Protein AF-A0A151K302-F1 (afdb_monomer_lite)

Organism: NCBI:txid471704

Foldseek 3Di:
DDDPDDPPDPPDDQDPVLVVQLVVLCVVCVVLCVPPDDDPVSVVSVVVSVVVSVVSSCPPPVNVPPPPDDD

Sequence (71 aa):
MSCKEKPASKNKHYTLIERKVFLQILDKYKNILEIKKSNATTLKDKDVAWSEICEEYNQSSLICQEVKTII

pLDDT: mean 77.21, std 17.91, range [41.84, 94.56]

Structure (mmCIF, N/CA/C/O backbone):
data_AF-A0A151K302-F1
#
_entry.id   AF-A0A151K302-F1
#
loop_
_atom_site.group_PDB
_atom_site.id
_atom_site.type_symbol
_atom_site.label_atom_id
_atom_site.label_alt_id
_atom_site.label_comp_id
_atom_site.label_asym_id
_atom_site.label_entity_id
_atom_site.label_seq_id
_atom_site.pdbx_PDB_ins_code
_atom_site.Cartn_x
_atom_site.Cartn_y
_atom_site.Cartn_z
_atom_site.occupancy
_atom_site.B_iso_or_equiv
_atom_site.auth_seq_id
_atom_site.auth_comp_id
_atom_site.auth_asym_id
_atom_site.auth_atom_id
_atom_site.pdbx_PDB_model_num
ATOM 1 N N . MET A 1 1 ? 28.160 17.080 13.541 1.00 42.03 1 MET A N 1
ATOM 2 C CA . MET A 1 1 ? 26.96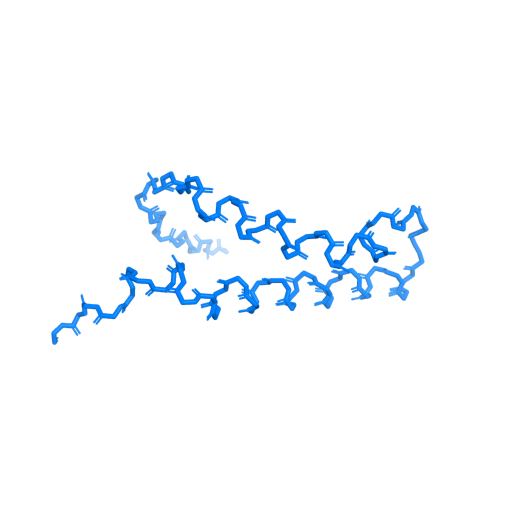4 16.520 12.875 1.00 42.03 1 MET A CA 1
ATOM 3 C C . MET A 1 1 ? 26.057 15.975 13.966 1.00 42.03 1 MET A C 1
ATOM 5 O O . MET A 1 1 ? 26.421 14.992 14.592 1.00 42.03 1 MET A O 1
ATOM 9 N N . SER A 1 2 ? 24.974 16.679 14.301 1.00 47.47 2 SER A N 1
ATOM 10 C CA . SER A 1 2 ? 24.054 16.268 15.370 1.00 47.47 2 SER A CA 1
ATOM 11 C C . SER A 1 2 ? 22.941 15.431 14.749 1.00 47.47 2 SER A C 1
ATOM 13 O O . SER A 1 2 ? 22.075 15.961 14.054 1.00 47.47 2 SER A O 1
ATOM 15 N N . CYS A 1 3 ? 23.002 14.116 14.943 1.00 46.53 3 CYS A N 1
ATOM 16 C CA . CYS A 1 3 ? 21.899 13.226 14.614 1.00 46.53 3 CYS A CA 1
ATOM 17 C C . CYS A 1 3 ? 20.790 13.488 15.637 1.00 46.53 3 CYS A C 1
ATOM 19 O O . CYS A 1 3 ? 20.897 13.073 16.787 1.00 46.53 3 CYS A O 1
ATOM 21 N N . LYS A 1 4 ? 19.752 14.234 15.249 1.00 48.28 4 LYS A N 1
ATOM 22 C CA . LYS A 1 4 ? 18.556 14.378 16.080 1.00 48.28 4 LYS A CA 1
ATOM 23 C C . LYS A 1 4 ? 17.809 13.049 16.090 1.00 48.28 4 LYS A C 1
ATOM 25 O O . LYS A 1 4 ? 17.138 12.703 15.120 1.00 48.28 4 LYS A O 1
ATOM 30 N N . GLU A 1 5 ? 17.941 12.315 17.186 1.00 49.47 5 GLU A N 1
ATOM 31 C CA . GLU A 1 5 ? 17.095 11.171 17.506 1.00 49.47 5 GLU A CA 1
ATOM 32 C C . GLU A 1 5 ? 15.639 11.654 17.596 1.00 49.47 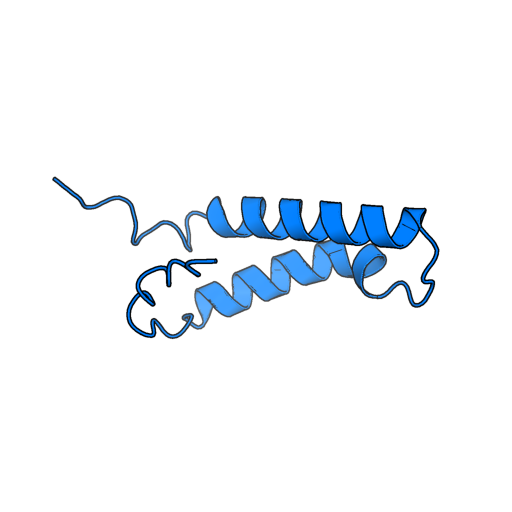5 GLU A C 1
ATOM 34 O O . GLU A 1 5 ? 15.280 12.467 18.450 1.00 49.47 5 GLU A O 1
ATOM 39 N N . LYS A 1 6 ? 14.793 11.200 16.663 1.00 53.84 6 LYS A N 1
ATOM 40 C CA . LYS A 1 6 ? 13.338 11.338 16.795 1.00 53.84 6 LYS A CA 1
ATOM 41 C C . LYS A 1 6 ? 12.917 10.513 18.018 1.00 53.84 6 LYS A C 1
ATOM 43 O O . LYS A 1 6 ? 13.379 9.378 18.131 1.00 53.84 6 LYS A O 1
ATOM 48 N N . PRO A 1 7 ? 12.055 11.027 18.914 1.00 44.81 7 PRO A N 1
ATOM 49 C CA . PRO A 1 7 ? 11.607 10.258 20.066 1.00 44.81 7 PRO A CA 1
ATOM 50 C C . PRO A 1 7 ? 10.942 8.973 19.569 1.00 44.81 7 PRO A C 1
ATOM 52 O O . PRO A 1 7 ? 9.937 9.020 18.853 1.00 44.81 7 PRO A O 1
ATOM 55 N N . ALA A 1 8 ? 11.541 7.832 19.915 1.00 50.34 8 ALA A N 1
ATOM 56 C CA . ALA A 1 8 ? 10.994 6.517 19.640 1.00 50.34 8 ALA A CA 1
ATOM 57 C C . ALA A 1 8 ? 9.600 6.459 20.268 1.00 50.34 8 ALA A C 1
ATOM 59 O O . ALA A 1 8 ? 9.432 6.438 21.489 1.00 50.34 8 ALA A O 1
ATOM 60 N N . SER A 1 9 ? 8.585 6.530 19.411 1.00 55.16 9 SER A N 1
ATOM 61 C CA . SER A 1 9 ? 7.199 6.412 19.826 1.00 55.16 9 SER A CA 1
ATOM 62 C C . SER A 1 9 ? 7.044 5.022 20.432 1.00 55.16 9 SER A C 1
ATOM 64 O O . SER A 1 9 ? 7.254 4.033 19.738 1.00 55.16 9 SER A O 1
ATOM 66 N N . LYS A 1 10 ? 6.788 4.993 21.747 1.00 55.12 10 LYS A N 1
ATOM 67 C CA . LYS A 1 10 ? 6.481 3.843 22.616 1.00 55.12 10 LYS A CA 1
ATOM 68 C C . LYS A 1 10 ? 6.099 2.614 21.787 1.00 55.12 10 LYS A C 1
ATOM 70 O O . LYS A 1 10 ? 5.119 2.719 21.063 1.00 55.12 10 LYS A O 1
ATOM 75 N N . ASN A 1 11 ? 6.848 1.510 21.892 1.00 54.38 11 ASN A N 1
ATOM 76 C CA . ASN A 1 11 ? 6.668 0.256 21.140 1.00 54.38 11 ASN A CA 1
ATOM 77 C C . ASN A 1 11 ? 5.195 -0.199 21.076 1.00 54.38 11 ASN A C 1
ATOM 79 O O . ASN A 1 11 ? 4.744 -1.021 21.877 1.00 54.38 11 ASN A O 1
ATOM 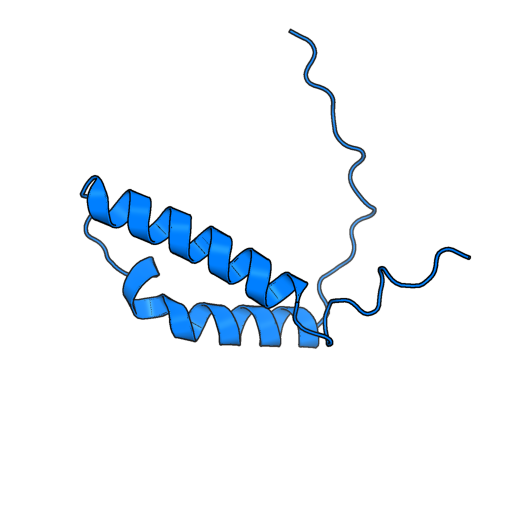83 N N . LYS A 1 12 ? 4.434 0.341 20.122 1.00 66.06 12 LYS A N 1
ATOM 84 C CA . LYS A 1 12 ? 3.091 -0.114 19.792 1.00 66.06 12 LYS A CA 1
ATOM 85 C C . LYS A 1 12 ? 3.287 -1.338 18.922 1.00 66.06 12 LYS A C 1
ATOM 87 O O . LYS A 1 12 ? 3.873 -1.265 17.844 1.00 66.06 12 LYS A O 1
ATOM 92 N N . HIS A 1 13 ? 2.873 -2.485 19.440 1.00 77.50 13 HIS A N 1
ATOM 93 C CA . HIS A 1 13 ? 2.831 -3.690 18.634 1.00 77.50 13 HIS A CA 1
ATOM 94 C C . HIS A 1 13 ? 1.725 -3.507 17.603 1.00 77.50 13 HIS A C 1
ATOM 96 O O . HIS A 1 13 ? 0.585 -3.257 17.988 1.00 77.50 13 HIS A O 1
ATOM 102 N N . TYR A 1 14 ? 2.054 -3.671 16.321 1.00 81.56 14 TYR A N 1
ATOM 103 C CA . TYR A 1 14 ? 1.036 -3.719 15.280 1.00 81.56 14 TYR A CA 1
ATOM 104 C C . TYR A 1 14 ? 0.012 -4.807 15.616 1.00 81.56 14 TYR A C 1
ATOM 106 O O . TYR A 1 14 ? 0.356 -5.973 15.863 1.00 81.56 14 TYR A O 1
ATOM 114 N N . THR A 1 15 ? -1.254 -4.423 15.632 1.00 86.69 15 THR A N 1
ATOM 115 C CA . THR A 1 15 ? -2.395 -5.305 15.839 1.00 86.69 15 THR A CA 1
ATOM 116 C C . THR A 1 15 ? -2.489 -6.348 14.722 1.00 86.69 15 THR A C 1
ATOM 118 O O . THR A 1 15 ? -1.835 -6.287 13.676 1.00 86.69 15 THR A O 1
ATOM 121 N N . LEU A 1 16 ? -3.304 -7.383 14.934 1.00 86.50 16 LEU A N 1
ATOM 122 C CA . LEU A 1 16 ? -3.568 -8.377 13.887 1.00 86.50 16 LEU A CA 1
ATOM 123 C C . LEU A 1 16 ? -4.233 -7.749 12.653 1.00 86.50 16 LEU A C 1
ATOM 125 O O . LEU A 1 16 ? -3.943 -8.170 11.537 1.00 86.50 16 LEU A O 1
ATOM 129 N N . ILE A 1 17 ? -5.081 -6.736 12.853 1.00 87.31 17 ILE A N 1
ATOM 130 C CA . ILE A 1 17 ? -5.767 -6.026 11.769 1.00 87.31 17 ILE A CA 1
ATOM 131 C C . ILE A 1 17 ? -4.759 -5.202 10.973 1.00 87.31 17 ILE A C 1
ATOM 133 O O . ILE A 1 17 ? -4.712 -5.338 9.755 1.00 87.31 17 ILE A O 1
ATOM 137 N N . GLU A 1 18 ? -3.900 -4.443 11.654 1.00 85.19 18 GLU A N 1
ATOM 138 C CA . GLU A 1 18 ? -2.811 -3.684 11.030 1.00 85.19 18 GLU A CA 1
ATOM 139 C C . GLU A 1 18 ? -1.919 -4.569 10.160 1.00 85.19 18 GLU A C 1
ATOM 141 O O . GLU A 1 18 ? -1.726 -4.305 8.975 1.00 85.19 18 GLU A O 1
ATOM 146 N N . ARG A 1 19 ? -1.464 -5.701 10.706 1.00 89.00 19 ARG A N 1
ATOM 147 C CA . ARG A 1 19 ? -0.664 -6.670 9.944 1.00 89.00 19 ARG A CA 1
ATOM 148 C C . ARG A 1 19 ? -1.420 -7.241 8.749 1.00 89.00 19 ARG A C 1
ATOM 150 O O . ARG A 1 19 ? -0.838 -7.387 7.680 1.00 89.00 19 ARG A O 1
ATOM 157 N N . LYS A 1 20 ? -2.708 -7.557 8.905 1.00 90.81 20 LYS A N 1
ATOM 158 C CA . LYS A 1 20 ? -3.532 -8.092 7.813 1.00 90.81 20 LYS A CA 1
ATOM 159 C C . LYS A 1 20 ? -3.709 -7.070 6.691 1.00 90.81 20 LYS A C 1
ATOM 161 O O . LYS A 1 20 ? -3.564 -7.438 5.531 1.00 90.81 20 LYS A O 1
ATOM 166 N N . VAL A 1 21 ? -3.9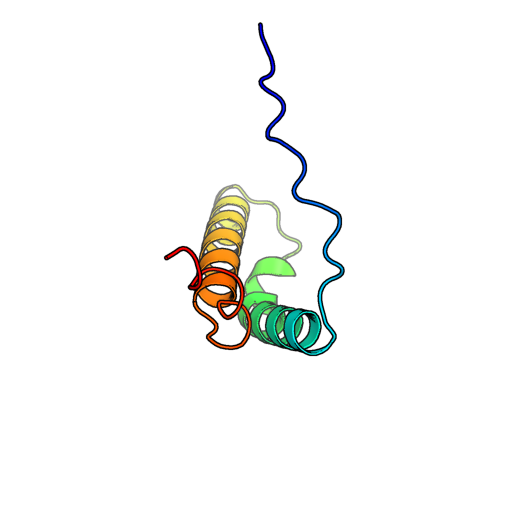83 -5.811 7.029 1.00 90.56 21 VAL A N 1
ATOM 167 C CA . VAL A 1 21 ? -4.090 -4.707 6.063 1.00 90.56 21 VAL A CA 1
ATOM 168 C C . VAL A 1 21 ? -2.762 -4.514 5.339 1.00 90.56 21 VAL A C 1
ATOM 170 O O . VAL A 1 21 ? -2.740 -4.487 4.114 1.00 90.56 21 VAL A O 1
ATOM 173 N N . PHE A 1 22 ? -1.648 -4.476 6.072 1.00 91.44 22 PHE A N 1
ATOM 174 C CA . PHE A 1 22 ? -0.320 -4.355 5.476 1.00 91.44 22 PHE A CA 1
ATOM 175 C C . PHE A 1 22 ? -0.019 -5.484 4.481 1.00 91.44 22 PHE A C 1
ATOM 177 O O . PHE A 1 22 ? 0.408 -5.220 3.361 1.00 91.44 22 PHE A O 1
ATOM 184 N N . LEU A 1 23 ? -0.304 -6.740 4.844 1.00 93.12 23 LEU A N 1
ATOM 185 C CA . LEU A 1 23 ? -0.107 -7.886 3.950 1.00 93.12 23 LEU A CA 1
ATOM 186 C C . LEU A 1 23 ? -1.008 -7.832 2.708 1.00 93.12 23 LEU A C 1
ATOM 188 O O . LEU A 1 23 ? -0.562 -8.194 1.624 1.00 93.12 23 LEU A O 1
ATOM 192 N N . GLN A 1 24 ? -2.252 -7.364 2.843 1.00 93.00 24 GLN A N 1
ATOM 193 C CA . GLN A 1 24 ? -3.155 -7.184 1.700 1.00 93.00 24 GLN A CA 1
ATOM 194 C C . GLN A 1 24 ? -2.661 -6.106 0.737 1.00 93.00 24 GLN A C 1
ATOM 196 O O . GLN A 1 24 ? -2.771 -6.278 -0.473 1.00 93.00 24 GLN A O 1
ATOM 201 N N . ILE A 1 25 ? -2.117 -5.007 1.262 1.00 93.12 25 ILE A N 1
ATOM 202 C CA . ILE A 1 25 ? -1.515 -3.951 0.446 1.00 93.12 25 ILE A CA 1
ATOM 203 C C . ILE A 1 25 ? -0.273 -4.511 -0.254 1.00 93.12 25 ILE A C 1
ATOM 205 O O . ILE A 1 25 ? -0.170 -4.407 -1.470 1.00 93.12 25 ILE A O 1
ATOM 209 N N . LEU A 1 26 ? 0.619 -5.195 0.472 1.00 92.88 26 LEU A N 1
ATOM 210 C CA . LEU A 1 26 ? 1.818 -5.813 -0.107 1.00 92.88 26 LEU A CA 1
ATOM 211 C C . LEU A 1 26 ? 1.512 -6.764 -1.268 1.00 92.88 26 LEU A C 1
ATOM 213 O O . LEU A 1 26 ? 2.236 -6.752 -2.262 1.00 92.88 26 LEU A O 1
ATOM 217 N N . ASP A 1 27 ? 0.449 -7.562 -1.165 1.00 93.44 27 ASP A N 1
ATOM 218 C CA . ASP A 1 27 ? 0.067 -8.506 -2.220 1.00 93.44 27 ASP A CA 1
ATOM 219 C C . ASP A 1 27 ? -0.258 -7.795 -3.549 1.00 93.44 27 ASP A C 1
ATOM 221 O O . ASP A 1 27 ? 0.112 -8.284 -4.61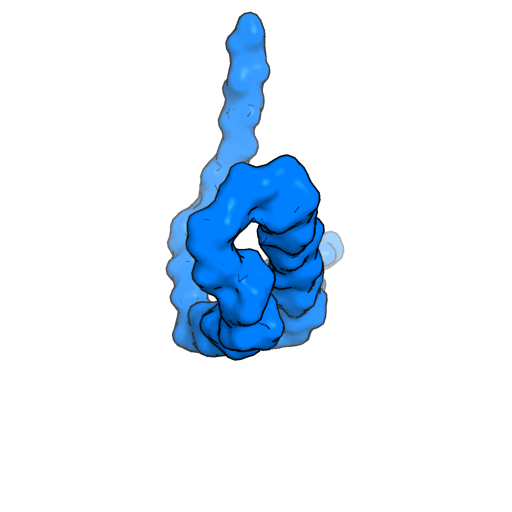6 1.00 93.44 27 ASP A O 1
ATOM 225 N N . LYS A 1 28 ? -0.821 -6.576 -3.504 1.00 92.75 28 LYS A N 1
ATOM 226 C CA . LYS A 1 28 ? -1.079 -5.754 -4.704 1.00 92.75 28 LYS A CA 1
ATOM 227 C C . LYS A 1 28 ? 0.209 -5.334 -5.418 1.00 92.75 28 LYS A C 1
ATOM 229 O O . LYS A 1 28 ? 0.259 -5.325 -6.647 1.00 92.75 28 LYS A O 1
ATOM 234 N N . TYR A 1 29 ? 1.258 -5.018 -4.657 1.00 92.69 29 TYR A N 1
ATOM 235 C CA . TYR A 1 29 ? 2.553 -4.557 -5.180 1.00 92.69 29 TYR A CA 1
ATOM 236 C C . TYR A 1 29 ? 3.564 -5.693 -5.382 1.00 92.69 29 TYR A C 1
ATOM 238 O O . TYR A 1 29 ? 4.699 -5.448 -5.801 1.00 92.69 29 TYR A O 1
ATOM 246 N N . LYS A 1 30 ? 3.172 -6.949 -5.131 1.00 90.44 30 LYS A N 1
ATOM 247 C CA . LYS A 1 30 ? 4.035 -8.135 -5.219 1.00 90.44 30 LYS A CA 1
ATOM 248 C C . LYS A 1 30 ? 4.820 -8.204 -6.527 1.00 90.44 30 LYS A C 1
ATOM 250 O O . LYS A 1 30 ? 6.026 -8.427 -6.512 1.00 90.44 30 LYS A O 1
ATOM 255 N N . ASN A 1 31 ? 4.157 -7.918 -7.647 1.00 88.50 31 ASN A N 1
ATOM 256 C CA . ASN A 1 31 ? 4.764 -7.947 -8.979 1.00 88.50 31 ASN A CA 1
ATOM 257 C C . ASN A 1 31 ? 5.891 -6.928 -9.177 1.00 88.50 31 ASN A C 1
ATOM 259 O O . ASN A 1 31 ? 6.695 -7.122 -10.077 1.00 88.50 31 ASN A O 1
ATOM 263 N N . ILE A 1 32 ? 5.941 -5.863 -8.374 1.00 88.12 32 ILE A N 1
ATOM 264 C CA . ILE A 1 32 ? 6.971 -4.816 -8.415 1.00 88.12 32 ILE A CA 1
ATOM 265 C C . ILE A 1 32 ? 8.065 -5.130 -7.384 1.00 88.12 32 ILE A C 1
ATOM 267 O O . ILE A 1 32 ? 9.261 -5.032 -7.670 1.00 88.12 32 ILE A O 1
ATOM 271 N N . LEU A 1 33 ? 7.671 -5.580 -6.189 1.00 86.88 33 LEU A N 1
ATOM 272 C CA . LEU A 1 33 ? 8.594 -5.880 -5.092 1.00 86.88 33 LEU A CA 1
ATOM 273 C C . LEU A 1 33 ? 9.422 -7.151 -5.334 1.00 86.88 33 LEU A C 1
ATOM 275 O O . LEU A 1 33 ? 10.630 -7.149 -5.070 1.00 86.88 33 LEU A O 1
ATOM 279 N N . GLU A 1 34 ? 8.812 -8.206 -5.881 1.00 87.88 34 GLU A N 1
ATOM 280 C CA . GLU A 1 34 ? 9.460 -9.498 -6.161 1.00 87.88 34 GLU A CA 1
ATOM 281 C C . GLU A 1 34 ? 10.276 -9.507 -7.461 1.00 87.88 34 GLU A C 1
ATOM 283 O O . GLU A 1 34 ? 10.903 -10.515 -7.804 1.00 87.88 34 GLU A O 1
ATOM 288 N N . ILE A 1 35 ? 10.348 -8.380 -8.179 1.00 87.94 35 ILE A N 1
ATOM 289 C CA . ILE A 1 35 ? 11.251 -8.259 -9.323 1.00 87.94 35 ILE A CA 1
ATOM 290 C C . ILE A 1 35 ? 12.689 -8.423 -8.823 1.00 87.94 35 ILE A C 1
ATOM 292 O O . ILE A 1 35 ? 13.239 -7.578 -8.113 1.00 87.94 35 ILE A O 1
ATOM 296 N N . LYS A 1 36 ? 13.311 -9.529 -9.240 1.00 81.50 36 LYS A N 1
ATOM 297 C CA . LYS A 1 36 ? 14.706 -9.886 -8.934 1.00 81.50 36 LYS A CA 1
ATOM 298 C C . LYS A 1 36 ? 15.724 -9.085 -9.760 1.00 81.50 36 LYS A C 1
ATOM 300 O O . LYS A 1 36 ? 16.926 -9.188 -9.535 1.00 81.50 36 LYS A O 1
ATOM 305 N N . LYS A 1 37 ? 15.255 -8.306 -10.742 1.00 81.25 37 LYS A N 1
ATOM 306 C CA . LYS A 1 37 ? 16.087 -7.393 -11.535 1.00 81.25 37 LYS A CA 1
ATOM 307 C C . LYS A 1 37 ? 16.396 -6.132 -10.726 1.00 81.25 37 LYS A C 1
ATOM 309 O O . LYS A 1 37 ? 15.507 -5.547 -10.123 1.00 81.25 37 LYS A O 1
ATOM 314 N N . SER A 1 38 ? 17.644 -5.687 -10.796 1.00 76.06 38 SER A N 1
ATOM 315 C CA . SER A 1 38 ? 18.151 -4.525 -10.054 1.00 76.06 38 SER A CA 1
ATOM 316 C C . SER A 1 38 ? 18.644 -3.437 -11.007 1.00 76.06 38 SER A C 1
ATOM 318 O O . SER A 1 38 ? 19.751 -2.929 -10.863 1.00 76.06 38 SER A O 1
ATOM 320 N N . ASN A 1 39 ? 17.867 -3.128 -12.047 1.00 85.06 39 ASN A N 1
ATOM 321 C CA . ASN A 1 39 ? 18.185 -1.994 -12.915 1.00 85.06 39 ASN A CA 1
ATOM 322 C C . ASN A 1 39 ? 17.712 -0.682 -12.254 1.00 85.06 39 ASN A C 1
ATOM 324 O O . ASN A 1 39 ? 16.833 -0.698 -11.391 1.00 85.06 39 ASN A O 1
ATOM 328 N N . ALA A 1 40 ? 18.309 0.451 -12.637 1.00 85.31 40 ALA A N 1
ATOM 329 C CA . ALA A 1 40 ? 18.037 1.747 -12.007 1.00 85.31 40 ALA A CA 1
ATOM 330 C C . ALA A 1 40 ? 16.550 2.148 -12.060 1.00 85.31 40 ALA A C 1
ATOM 332 O O . ALA A 1 40 ? 16.055 2.772 -11.127 1.00 85.31 40 ALA A O 1
ATOM 333 N N . THR A 1 41 ? 15.838 1.762 -13.121 1.00 86.50 41 THR A N 1
ATOM 334 C CA . THR A 1 41 ? 14.395 1.991 -13.262 1.00 86.50 41 THR A CA 1
ATOM 335 C C . THR A 1 41 ? 13.607 1.149 -12.263 1.00 86.50 41 THR A C 1
ATOM 337 O O . THR A 1 41 ? 12.860 1.701 -11.473 1.00 86.50 41 THR A O 1
ATOM 340 N N . THR A 1 42 ? 13.872 -0.156 -12.181 1.00 87.00 42 THR A N 1
ATOM 341 C CA . THR A 1 42 ? 13.222 -1.061 -11.223 1.00 87.00 42 THR A CA 1
ATOM 342 C C . THR A 1 42 ? 13.472 -0.650 -9.772 1.00 87.00 42 THR A C 1
ATOM 344 O O . THR A 1 42 ? 12.597 -0.824 -8.933 1.00 87.00 42 THR A O 1
ATOM 347 N N . LEU A 1 43 ? 14.638 -0.083 -9.448 1.00 88.81 43 LEU A N 1
ATOM 348 C CA . LEU A 1 43 ? 14.877 0.466 -8.110 1.00 88.81 43 LEU A CA 1
ATOM 349 C C . LEU A 1 43 ? 13.991 1.683 -7.820 1.00 88.81 43 LEU A C 1
ATOM 351 O O . LEU A 1 43 ? 13.437 1.763 -6.728 1.00 88.81 43 LEU A O 1
ATOM 355 N N . LYS A 1 44 ? 13.819 2.589 -8.791 1.00 91.38 44 LYS A N 1
ATOM 356 C CA . LYS A 1 44 ? 12.893 3.725 -8.665 1.00 91.38 44 LYS A CA 1
ATOM 357 C C . LYS A 1 44 ? 11.445 3.259 -8.549 1.00 91.38 44 LYS A C 1
ATOM 359 O O . LYS A 1 44 ? 10.734 3.752 -7.688 1.00 91.38 44 LYS A O 1
ATOM 364 N N . ASP A 1 45 ? 11.037 2.277 -9.346 1.00 90.12 45 ASP A N 1
ATOM 365 C CA . ASP A 1 45 ? 9.679 1.726 -9.295 1.00 90.12 45 ASP A CA 1
ATOM 366 C C . ASP A 1 45 ? 9.387 1.093 -7.927 1.00 90.12 45 ASP A C 1
ATOM 368 O O . ASP A 1 45 ? 8.299 1.251 -7.381 1.00 90.12 45 ASP A O 1
ATOM 372 N N . LYS A 1 46 ? 10.378 0.416 -7.330 1.00 90.62 46 LYS A N 1
ATOM 373 C CA . LYS A 1 46 ? 10.268 -0.137 -5.971 1.00 90.62 46 LYS A CA 1
ATOM 374 C C . LYS A 1 46 ? 10.180 0.958 -4.911 1.00 90.62 46 LYS A C 1
ATOM 376 O O . LYS A 1 46 ? 9.421 0.797 -3.964 1.00 90.62 46 LYS A O 1
ATOM 381 N N . ASP A 1 47 ? 10.934 2.044 -5.058 1.00 92.81 47 ASP A N 1
ATOM 382 C CA . ASP A 1 47 ? 10.878 3.194 -4.146 1.00 92.81 47 ASP A CA 1
ATOM 383 C C . ASP A 1 47 ? 9.503 3.883 -4.192 1.00 92.81 47 ASP A C 1
ATOM 385 O O . ASP A 1 47 ? 8.877 4.099 -3.155 1.00 92.81 47 ASP A O 1
ATOM 389 N N . VAL A 1 48 ? 8.976 4.110 -5.401 1.00 94.25 48 VAL A N 1
ATOM 390 C CA . VAL A 1 48 ? 7.621 4.642 -5.614 1.00 94.25 48 VAL A CA 1
ATOM 391 C C . VAL A 1 48 ? 6.572 3.711 -5.008 1.00 94.25 48 VAL A C 1
ATOM 393 O O . VAL A 1 48 ? 5.742 4.170 -4.227 1.00 94.25 48 VAL A O 1
ATOM 396 N N . ALA A 1 49 ? 6.656 2.403 -5.269 1.00 94.25 49 ALA A N 1
ATOM 397 C CA . ALA A 1 49 ? 5.738 1.425 -4.687 1.00 94.25 49 ALA A CA 1
ATOM 398 C C . ALA A 1 49 ? 5.759 1.455 -3.151 1.00 94.25 49 ALA A C 1
ATOM 400 O O . ALA A 1 49 ? 4.708 1.395 -2.521 1.00 94.25 49 ALA A O 1
ATOM 401 N N . TRP A 1 50 ? 6.929 1.596 -2.519 1.00 94.25 50 TRP A N 1
ATOM 402 C CA . TRP A 1 50 ? 7.008 1.740 -1.062 1.00 94.25 50 TRP A CA 1
ATOM 403 C C . TRP A 1 50 ? 6.358 3.028 -0.558 1.00 94.25 50 TRP A C 1
ATOM 405 O O . TRP A 1 50 ? 5.720 3.000 0.497 1.00 94.25 50 TRP A O 1
ATOM 415 N N . SER A 1 51 ? 6.477 4.134 -1.296 1.00 93.69 51 SER A N 1
ATOM 416 C CA . SER A 1 51 ? 5.786 5.386 -0.969 1.00 93.69 51 SER A CA 1
ATOM 417 C C . SER A 1 51 ? 4.264 5.226 -1.042 1.00 93.69 51 SER A C 1
ATOM 419 O O . SER A 1 51 ? 3.561 5.643 -0.122 1.00 93.69 51 SER A O 1
ATOM 421 N N . GLU A 1 52 ? 3.758 4.573 -2.087 1.00 94.56 52 GLU A N 1
ATOM 422 C CA . GLU A 1 52 ? 2.327 4.297 -2.268 1.00 94.56 52 GLU A CA 1
ATOM 423 C C . GLU A 1 52 ? 1.790 3.340 -1.193 1.00 94.56 52 GLU A C 1
ATOM 425 O O . GLU A 1 52 ? 0.748 3.607 -0.598 1.00 94.56 52 GLU A O 1
ATOM 430 N N . ILE A 1 53 ? 2.536 2.282 -0.848 1.00 93.62 53 ILE A N 1
ATOM 431 C CA . ILE A 1 53 ? 2.201 1.373 0.264 1.00 93.62 53 ILE A CA 1
ATOM 432 C C . ILE A 1 53 ? 2.082 2.148 1.581 1.00 93.62 53 ILE A C 1
ATOM 434 O O . ILE A 1 53 ? 1.151 1.911 2.352 1.00 93.62 53 ILE A O 1
ATOM 438 N N . CYS A 1 54 ? 3.016 3.066 1.855 1.00 91.12 54 CYS A N 1
ATOM 439 C CA . CYS A 1 54 ? 2.973 3.892 3.060 1.00 91.12 54 CYS A CA 1
ATOM 440 C C . CYS A 1 54 ? 1.730 4.782 3.084 1.00 91.12 54 CYS A C 1
ATOM 442 O O . CYS A 1 54 ? 1.065 4.876 4.115 1.00 91.12 54 CYS A O 1
ATOM 444 N N . GLU A 1 55 ? 1.415 5.437 1.968 1.00 90.62 55 GLU A N 1
ATOM 445 C CA . GLU A 1 55 ? 0.232 6.287 1.857 1.00 90.62 55 GLU A CA 1
ATOM 446 C C . GLU A 1 55 ? -1.056 5.476 2.039 1.00 90.62 55 GLU A C 1
ATOM 448 O O . GLU A 1 55 ? -1.875 5.821 2.889 1.00 90.62 55 GLU A O 1
ATOM 453 N N . GLU A 1 56 ? -1.205 4.355 1.331 1.00 91.31 56 GLU A N 1
ATOM 454 C CA . GLU A 1 56 ? -2.388 3.491 1.406 1.00 91.31 56 GLU A CA 1
ATOM 455 C C . GLU A 1 56 ? -2.586 2.921 2.817 1.00 91.31 56 GLU A C 1
ATOM 457 O O . GLU A 1 56 ? -3.698 2.924 3.352 1.00 91.31 56 GLU A O 1
ATOM 462 N N . TYR A 1 57 ? -1.502 2.485 3.462 1.00 90.19 57 TYR A N 1
ATOM 463 C CA . TYR A 1 57 ? -1.543 2.000 4.838 1.00 90.19 57 TYR A CA 1
ATOM 464 C C . TYR A 1 57 ? -1.958 3.108 5.815 1.00 90.19 57 TYR A C 1
ATOM 466 O O . TYR A 1 57 ? -2.828 2.894 6.658 1.00 90.19 57 TYR A O 1
ATOM 474 N N . ASN A 1 58 ? -1.396 4.310 5.664 1.00 86.12 58 ASN A N 1
ATOM 475 C CA . ASN A 1 58 ? -1.694 5.455 6.525 1.00 86.12 58 ASN A CA 1
ATOM 476 C C . ASN A 1 58 ? -3.068 6.085 6.268 1.00 86.12 58 ASN A C 1
ATOM 478 O O . ASN A 1 58 ? -3.550 6.794 7.146 1.00 86.12 58 ASN A O 1
ATOM 482 N N . GLN A 1 59 ? -3.679 5.868 5.099 1.00 85.69 59 GLN A N 1
ATOM 483 C CA . GLN A 1 59 ? -5.056 6.274 4.776 1.00 85.69 59 GLN A CA 1
ATOM 484 C C . GLN A 1 59 ? -6.088 5.207 5.152 1.00 85.69 59 GLN A C 1
ATOM 486 O O . GLN A 1 59 ? -7.293 5.475 5.171 1.00 85.69 59 GLN A O 1
ATOM 491 N N . SER A 1 60 ? -5.645 3.986 5.452 1.00 83.69 60 SER A N 1
ATOM 492 C CA . SER A 1 60 ? -6.548 2.920 5.852 1.00 83.69 60 SER A CA 1
ATOM 493 C C . SER A 1 60 ? -7.209 3.280 7.181 1.00 83.69 60 SER A C 1
ATOM 495 O O . SER A 1 60 ? -6.577 3.348 8.234 1.00 83.69 60 SER A O 1
ATOM 497 N N . SER A 1 61 ? -8.525 3.498 7.128 1.00 69.38 61 SER A N 1
ATOM 498 C CA . SER A 1 61 ? -9.359 3.888 8.275 1.00 69.38 61 SER A CA 1
ATOM 499 C C . SER A 1 61 ? -9.253 2.942 9.479 1.00 69.38 61 SER A C 1
ATOM 501 O O . SER A 1 61 ? -9.527 3.353 10.604 1.00 69.38 61 SER A O 1
ATOM 503 N N . LEU A 1 62 ? -8.817 1.699 9.249 1.00 68.19 62 LEU A N 1
ATOM 504 C CA . LEU A 1 62 ? -8.550 0.679 10.265 1.00 68.19 62 LEU A CA 1
ATOM 505 C C . LEU A 1 62 ? -7.262 0.937 11.068 1.00 68.19 62 LEU A C 1
ATOM 507 O O . LEU A 1 62 ? -7.089 0.362 12.136 1.00 68.19 62 LEU A O 1
ATOM 511 N N . ILE A 1 63 ? -6.372 1.784 10.549 1.00 69.12 63 ILE A N 1
ATOM 512 C CA . ILE A 1 63 ? -5.042 2.108 11.084 1.00 69.12 63 ILE A CA 1
ATOM 513 C C . ILE A 1 63 ? -5.044 3.522 11.687 1.00 69.12 63 ILE A C 1
ATOM 515 O O . ILE A 1 63 ? -4.458 3.763 12.739 1.00 69.12 63 ILE A O 1
ATOM 519 N N . CYS A 1 64 ? -5.765 4.470 11.072 1.00 59.12 64 CYS A N 1
ATOM 520 C CA . CYS A 1 64 ? -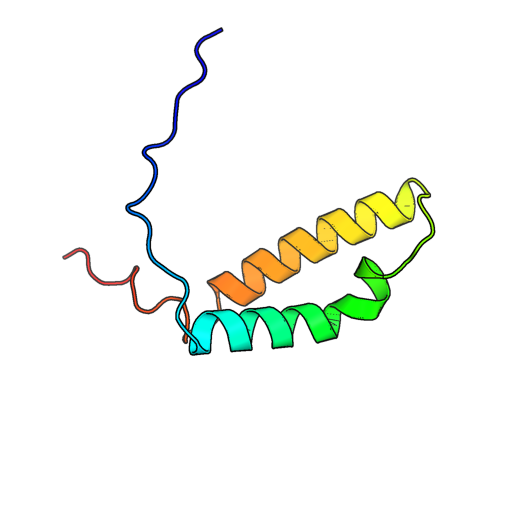5.789 5.877 11.500 1.00 59.12 64 CYS A CA 1
ATOM 521 C C . CYS A 1 64 ? -6.508 6.149 12.835 1.00 59.12 64 CYS A C 1
ATOM 523 O O . CYS A 1 64 ? -6.560 7.306 13.263 1.00 59.12 64 CYS A O 1
ATOM 525 N N . GLN A 1 65 ? -7.104 5.142 13.485 1.00 54.91 65 GLN A N 1
ATOM 526 C CA . GLN A 1 65 ? -7.937 5.351 14.678 1.00 54.91 65 GLN A CA 1
ATOM 527 C C . GLN A 1 65 ? -7.172 5.914 15.889 1.00 54.91 65 GLN A C 1
ATOM 529 O O . GLN A 1 65 ? -7.806 6.432 16.803 1.00 54.91 65 GLN A O 1
ATOM 534 N N . GLU A 1 66 ? -5.835 5.916 15.887 1.00 52.78 66 GLU A N 1
ATOM 535 C CA . GLU A 1 66 ? -5.036 6.450 17.001 1.00 52.78 66 GLU A CA 1
ATOM 536 C C . GLU A 1 66 ? -4.571 7.912 16.862 1.00 52.78 66 GLU A C 1
ATOM 538 O O . GLU A 1 66 ? -3.970 8.434 17.800 1.00 52.78 66 GLU A O 1
ATOM 543 N N . VAL A 1 67 ? -4.842 8.607 15.746 1.00 53.03 67 VAL A N 1
ATOM 544 C CA . VAL A 1 67 ? -4.301 9.974 15.517 1.00 53.03 67 VAL A CA 1
ATOM 545 C C . VAL A 1 67 ? -5.362 11.084 15.621 1.00 53.03 67 VAL A C 1
ATOM 547 O O . VAL A 1 67 ? -5.021 12.261 15.634 1.00 53.03 67 VAL A O 1
ATOM 550 N N . LYS A 1 68 ? -6.655 10.753 15.763 1.00 47.47 68 LYS A N 1
ATOM 551 C CA . LYS A 1 68 ? -7.749 11.751 15.796 1.00 47.47 68 LYS A CA 1
ATOM 552 C C . LYS A 1 68 ? -8.230 12.200 17.183 1.00 47.47 68 LYS A C 1
ATOM 554 O O . LYS A 1 68 ? -9.252 12.873 17.261 1.00 47.47 68 LYS A O 1
ATOM 559 N N . THR A 1 69 ? -7.489 11.920 18.254 1.00 41.84 69 THR A N 1
ATOM 560 C CA . THR A 1 69 ? -7.829 12.444 19.589 1.00 41.84 69 THR A CA 1
ATOM 561 C C . THR A 1 69 ? -6.656 13.208 20.187 1.00 41.84 69 THR A C 1
ATOM 563 O O . THR A 1 69 ? -5.962 12.713 21.070 1.00 41.84 69 THR A O 1
ATOM 566 N N . ILE A 1 70 ? -6.445 14.435 19.714 1.00 42.09 70 ILE A N 1
ATOM 567 C CA . ILE A 1 70 ? -5.943 15.509 20.573 1.00 42.09 70 ILE A CA 1
ATOM 568 C C . ILE A 1 70 ? -6.930 16.668 20.417 1.00 42.09 70 ILE A C 1
ATOM 570 O O . ILE A 1 70 ? -7.216 17.109 19.307 1.00 42.09 70 ILE A O 1
ATOM 574 N N . ILE A 1 71 ? -7.501 16.991 21.571 1.00 43.69 71 ILE A N 1
ATOM 575 C CA . ILE A 1 71 ? -8.562 17.943 21.909 1.00 43.69 71 ILE A CA 1
ATOM 576 C C . ILE A 1 71 ? -8.175 19.370 21.516 1.00 43.69 71 ILE A C 1
ATOM 578 O O . ILE A 1 71 ? -6.976 19.698 21.676 1.00 43.69 71 ILE A O 1
#

InterPro domains:
  IPR028002 Myb/SANT-like DNA-binding domain 5 [PF13873] (12-66)

Secondary structure (DSSP, 8-state):
------------PPPHHHHHHHHHHHHHHHHHHT-----HHHHHHHHHHHHHHHHHHHH-TTTGGGSS---

Radius of gyration: 15.76 Å; chains: 1; bounding box: 36×28×36 Å